Protein AF-A0A354DI71-F1 (afdb_monomer_lite)

Sequence (115 aa):
MDYYHNQQKQLMLWAIDAFEKANVSKSRQFTEKLSRIKHQVSGLSESEYEQSTNLAIAVDDSKQLGETDQNVKFLLHDLIPEMEQIATQTMDQTLISAVHQVKGIVGFEESTYPE

pLDDT: mean 73.16, std 15.71, range [38.22, 89.69]

Foldseek 3Di:
DLVVLVVLLVLLLQLLVLCVVVVQDPDPVLVVLSVVLNVLSVPDDSVRLCCLQVPDPPPPVPPPPPCLVSRSLNSLVVNLVVLVVSCVVVVDPSSVVSSVSSCVSNVVDPPDDDD

Structure (mmCIF, N/CA/C/O backbone):
data_AF-A0A354DI71-F1
#
_entry.id   AF-A0A354DI71-F1
#
loop_
_atom_site.group_PDB
_atom_site.id
_atom_site.type_symbol
_atom_site.label_atom_id
_atom_site.label_alt_id
_atom_site.label_comp_id
_atom_site.label_asym_id
_atom_site.label_entity_id
_atom_site.label_seq_id
_atom_site.pdbx_PDB_ins_code
_atom_site.Cartn_x
_atom_site.Cartn_y
_atom_site.Cartn_z
_atom_site.occupancy
_atom_site.B_iso_or_equiv
_atom_site.auth_seq_id
_atom_site.auth_comp_id
_atom_site.auth_asym_id
_atom_site.auth_atom_id
_atom_site.pdbx_PDB_model_num
ATOM 1 N N . MET A 1 1 ? 18.631 -8.959 -12.046 1.00 51.00 1 MET A N 1
ATOM 2 C CA . MET A 1 1 ? 18.208 -7.952 -11.048 1.00 51.00 1 MET A CA 1
ATOM 3 C C . MET A 1 1 ? 16.683 -7.822 -10.999 1.00 51.00 1 MET A C 1
ATOM 5 O O . MET A 1 1 ? 16.171 -7.197 -10.089 1.00 51.00 1 MET A O 1
ATOM 9 N N . ASP A 1 2 ? 15.947 -8.511 -11.874 1.00 55.44 2 ASP A N 1
ATOM 10 C CA . ASP A 1 2 ? 14.496 -8.349 -12.075 1.00 55.44 2 ASP A CA 1
ATOM 11 C C . ASP A 1 2 ? 13.628 -8.961 -10.956 1.00 55.44 2 ASP A C 1
ATOM 13 O O . ASP A 1 2 ? 12.502 -8.540 -10.709 1.00 55.44 2 ASP A O 1
ATOM 17 N N . TYR A 1 3 ? 14.177 -9.918 -10.200 1.00 58.62 3 TYR A N 1
ATOM 18 C CA . TYR A 1 3 ? 13.459 -10.609 -9.120 1.00 58.62 3 TYR A CA 1
ATOM 19 C C . TYR A 1 3 ? 13.049 -9.690 -7.959 1.00 58.62 3 TYR A C 1
ATOM 21 O O . TYR A 1 3 ? 11.989 -9.878 -7.367 1.00 58.62 3 TYR A O 1
ATOM 29 N N . TYR A 1 4 ? 13.881 -8.699 -7.631 1.00 64.38 4 TYR A N 1
ATOM 30 C CA . TYR A 1 4 ? 13.654 -7.811 -6.489 1.00 64.38 4 TYR A CA 1
ATOM 31 C C . TYR A 1 4 ? 12.509 -6.820 -6.756 1.00 64.38 4 TYR A C 1
ATOM 33 O O . TYR A 1 4 ? 11.658 -6.599 -5.897 1.00 64.38 4 TYR A O 1
ATOM 41 N N . HIS A 1 5 ? 12.423 -6.290 -7.978 1.00 67.56 5 HIS A N 1
ATOM 42 C CA . HIS A 1 5 ? 11.404 -5.308 -8.365 1.00 67.56 5 HIS A CA 1
ATOM 43 C C . HIS A 1 5 ? 10.016 -5.936 -8.514 1.00 67.56 5 HIS A C 1
ATOM 45 O O . HIS A 1 5 ? 9.023 -5.377 -8.041 1.00 67.56 5 HIS A O 1
ATOM 51 N N . ASN A 1 6 ? 9.942 -7.143 -9.082 1.00 74.38 6 ASN A N 1
ATOM 52 C CA . ASN A 1 6 ? 8.693 -7.901 -9.121 1.00 74.38 6 ASN A CA 1
ATOM 53 C C . ASN A 1 6 ? 8.203 -8.225 -7.697 1.00 74.38 6 ASN A C 1
ATOM 55 O O . ASN A 1 6 ? 7.022 -8.065 -7.387 1.00 74.38 6 ASN A O 1
ATOM 59 N N . GLN A 1 7 ? 9.119 -8.570 -6.786 1.00 79.25 7 GLN A N 1
ATOM 60 C CA . GLN A 1 7 ? 8.784 -8.794 -5.381 1.00 79.25 7 GLN A CA 1
ATOM 61 C C . GLN A 1 7 ? 8.248 -7.525 -4.697 1.00 79.25 7 GLN A C 1
ATOM 63 O O . GLN A 1 7 ? 7.234 -7.601 -4.006 1.00 79.25 7 GLN A O 1
ATOM 68 N N . GLN A 1 8 ? 8.852 -6.352 -4.917 1.00 81.31 8 GLN A N 1
ATOM 69 C CA . GLN A 1 8 ? 8.348 -5.085 -4.366 1.00 81.31 8 GLN A CA 1
ATOM 70 C C . GLN A 1 8 ? 6.943 -4.744 -4.880 1.00 81.31 8 GLN A C 1
ATOM 72 O O . GLN A 1 8 ? 6.071 -4.372 -4.095 1.00 81.31 8 GLN A O 1
ATOM 77 N N . LYS A 1 9 ? 6.693 -4.919 -6.182 1.00 84.12 9 LYS A N 1
ATOM 78 C CA . LYS A 1 9 ? 5.366 -4.713 -6.777 1.00 84.12 9 LYS A CA 1
ATOM 79 C C . LYS A 1 9 ? 4.320 -5.650 -6.162 1.00 84.12 9 LYS A C 1
ATOM 81 O O . LYS A 1 9 ? 3.217 -5.219 -5.829 1.00 84.12 9 LYS A O 1
ATOM 86 N N . GLN A 1 10 ? 4.662 -6.925 -5.979 1.00 86.50 10 GLN A N 1
ATOM 87 C CA . GLN A 1 10 ? 3.774 -7.904 -5.347 1.00 86.50 10 GLN A CA 1
ATOM 88 C C . GLN A 1 10 ? 3.501 -7.580 -3.874 1.00 86.50 10 GLN A C 1
ATOM 90 O O . GLN A 1 10 ? 2.354 -7.668 -3.442 1.00 86.50 10 GLN A O 1
ATOM 95 N N . LEU A 1 11 ? 4.520 -7.161 -3.119 1.00 84.25 11 LEU A N 1
ATOM 96 C CA . LEU A 1 11 ? 4.375 -6.743 -1.722 1.00 84.25 11 LEU A CA 1
ATOM 97 C C . LEU A 1 11 ? 3.482 -5.505 -1.585 1.00 84.25 11 LEU A C 1
ATOM 99 O O . LEU A 1 11 ? 2.642 -5.459 -0.690 1.00 84.25 11 LEU A O 1
ATOM 103 N N . MET A 1 12 ? 3.603 -4.543 -2.503 1.00 86.00 12 MET A N 1
ATOM 104 C CA . MET A 1 12 ? 2.734 -3.366 -2.558 1.00 86.00 12 MET A CA 1
ATOM 105 C C . MET A 1 12 ? 1.272 -3.754 -2.801 1.00 86.00 12 MET A C 1
ATOM 107 O O . MET A 1 12 ? 0.377 -3.334 -2.069 1.00 86.00 12 MET A O 1
ATOM 111 N N . LEU A 1 13 ? 1.023 -4.598 -3.806 1.00 89.69 13 LEU A N 1
ATOM 112 C CA . LEU A 1 13 ? -0.325 -5.080 -4.109 1.00 89.69 13 LEU A CA 1
ATOM 113 C C . LEU A 1 13 ? -0.912 -5.890 -2.951 1.00 89.69 13 LEU A C 1
ATOM 115 O O . LEU A 1 13 ? -2.090 -5.730 -2.643 1.00 89.69 13 LEU A O 1
ATOM 119 N N . TRP A 1 14 ? -0.100 -6.717 -2.290 1.00 89.31 14 TRP A N 1
ATOM 120 C CA . TRP A 1 14 ? -0.505 -7.447 -1.092 1.00 89.31 14 TRP A CA 1
ATOM 121 C C . TRP A 1 14 ? -0.873 -6.505 0.058 1.00 89.31 14 TRP A C 1
ATOM 123 O O . TRP A 1 14 ? -1.918 -6.691 0.677 1.00 89.31 14 TRP A O 1
ATOM 133 N N . ALA A 1 15 ? -0.061 -5.478 0.320 1.00 86.62 15 ALA A N 1
ATOM 134 C CA . ALA A 1 15 ? -0.325 -4.513 1.380 1.00 86.62 15 ALA A CA 1
ATOM 135 C C . ALA A 1 15 ? -1.651 -3.777 1.141 1.00 86.62 15 ALA A C 1
ATOM 137 O O . ALA A 1 15 ? -2.508 -3.740 2.020 1.00 86.62 15 ALA A O 1
ATOM 138 N N . ILE A 1 16 ? -1.864 -3.268 -0.074 1.00 87.19 16 ILE A N 1
ATOM 139 C CA . ILE A 1 16 ? -3.117 -2.619 -0.479 1.00 87.19 16 ILE A CA 1
ATOM 140 C C . ILE A 1 16 ? -4.309 -3.576 -0.308 1.00 87.19 16 ILE A C 1
ATOM 142 O O . ILE A 1 16 ? -5.336 -3.204 0.258 1.00 87.19 16 ILE A O 1
ATOM 146 N N . ASP A 1 17 ? -4.168 -4.827 -0.746 1.00 88.44 17 ASP A N 1
ATOM 147 C CA . ASP A 1 17 ? -5.216 -5.841 -0.630 1.00 88.44 17 ASP A CA 1
ATOM 148 C C . ASP A 1 17 ? -5.540 -6.197 0.832 1.00 88.44 17 ASP A C 1
ATOM 150 O O . ASP A 1 17 ? -6.705 -6.414 1.164 1.00 88.44 17 ASP A O 1
ATOM 154 N N . ALA A 1 18 ? -4.546 -6.192 1.726 1.00 87.19 18 ALA A N 1
ATOM 155 C CA . ALA A 1 18 ? -4.756 -6.379 3.160 1.00 87.19 18 ALA A CA 1
ATOM 156 C C . ALA A 1 18 ? -5.622 -5.254 3.755 1.00 87.19 18 ALA A C 1
ATOM 158 O O . ALA A 1 18 ? -6.562 -5.538 4.498 1.00 87.19 18 ALA A O 1
ATOM 159 N N . PHE A 1 19 ? -5.369 -3.998 3.373 1.00 84.38 19 PHE A N 1
ATOM 160 C CA . PHE A 1 19 ? -6.180 -2.850 3.795 1.00 84.38 19 PHE A CA 1
ATOM 161 C C . PHE A 1 19 ? -7.602 -2.872 3.216 1.00 84.38 19 PHE A C 1
ATOM 163 O O . PHE A 1 19 ? -8.553 -2.548 3.928 1.00 84.38 19 PHE A O 1
ATOM 170 N N . GLU A 1 20 ? -7.780 -3.296 1.961 1.00 82.94 20 GLU A N 1
ATOM 171 C CA . GLU A 1 20 ? -9.117 -3.478 1.375 1.00 82.94 20 GLU A CA 1
ATOM 172 C C . GLU A 1 20 ? -9.901 -4.595 2.088 1.00 82.94 20 GLU A C 1
ATOM 174 O O . GLU A 1 20 ? -11.065 -4.410 2.448 1.00 82.94 20 GLU A O 1
ATOM 179 N N . LYS A 1 21 ? -9.264 -5.746 2.343 1.00 81.69 21 LYS A N 1
ATOM 180 C CA . LYS A 1 21 ? -9.901 -6.925 2.961 1.00 81.69 21 LYS A CA 1
ATOM 181 C C . LYS A 1 21 ? -10.236 -6.747 4.426 1.00 81.69 21 LYS A C 1
ATOM 183 O O . LYS A 1 21 ? -11.274 -7.231 4.873 1.00 81.69 21 LYS A O 1
ATOM 188 N N . ALA A 1 22 ? -9.377 -6.062 5.169 1.00 74.75 22 ALA A N 1
ATOM 189 C CA . ALA A 1 22 ? -9.650 -5.763 6.562 1.00 74.75 22 ALA A CA 1
ATOM 190 C C . ALA A 1 22 ? -10.815 -4.760 6.711 1.00 74.75 22 ALA A C 1
ATOM 192 O O . ALA A 1 22 ? -11.249 -4.503 7.833 1.00 74.75 22 ALA A O 1
ATOM 193 N N . ASN A 1 23 ? -11.353 -4.236 5.590 1.00 65.94 23 ASN A N 1
ATOM 194 C CA . ASN A 1 23 ? -12.525 -3.359 5.516 1.00 65.94 23 ASN A CA 1
ATOM 195 C C . ASN A 1 23 ? -12.451 -2.233 6.556 1.00 65.94 23 ASN A C 1
ATOM 197 O O . ASN A 1 23 ? -13.432 -1.860 7.200 1.00 65.94 23 ASN A O 1
ATOM 201 N N . VAL A 1 24 ? -11.225 -1.760 6.775 1.00 64.50 24 VAL A N 1
ATOM 202 C CA . VAL A 1 24 ? -10.849 -1.026 7.985 1.00 64.50 24 VAL A CA 1
ATOM 203 C C . VAL A 1 24 ? -11.315 0.416 7.943 1.00 64.50 24 VAL A C 1
ATOM 205 O O . VAL A 1 24 ? -11.294 1.109 8.960 1.00 64.50 24 VAL A O 1
ATOM 208 N N . SER A 1 25 ? -11.730 0.893 6.770 1.00 56.03 25 SER A N 1
ATOM 209 C CA . SER A 1 25 ? -11.978 2.306 6.582 1.00 56.03 25 SER A CA 1
ATOM 210 C C . SER A 1 25 ? -13.446 2.680 6.724 1.00 56.03 25 SER A C 1
ATOM 212 O O . SER A 1 25 ? -14.314 2.273 5.955 1.00 56.03 25 SER A O 1
ATOM 214 N N . LYS A 1 26 ? -13.684 3.560 7.701 1.00 57.72 26 LYS A N 1
ATOM 215 C CA . LYS A 1 26 ? -14.878 4.405 7.830 1.00 57.72 26 LYS A CA 1
ATOM 216 C C . LYS A 1 26 ? -14.890 5.553 6.801 1.00 57.72 26 LYS A C 1
ATOM 218 O O . LYS A 1 26 ? -15.897 6.251 6.702 1.00 57.72 26 LYS A O 1
ATOM 223 N N . SER A 1 27 ? -13.796 5.769 6.055 1.00 66.69 27 SER A N 1
ATOM 224 C CA . SER A 1 27 ? -13.624 6.873 5.102 1.00 66.69 27 SER A CA 1
ATOM 225 C C . SER A 1 27 ? -13.684 6.377 3.658 1.00 66.69 27 SER A C 1
ATOM 227 O O . SER A 1 27 ? -12.773 5.715 3.162 1.00 66.69 27 SER A O 1
ATOM 229 N N . ARG A 1 28 ? -14.753 6.754 2.947 1.00 77.12 28 ARG A N 1
ATOM 230 C CA . ARG A 1 28 ? -14.922 6.484 1.509 1.00 77.12 28 ARG A CA 1
ATOM 231 C C . ARG A 1 28 ? -13.736 6.992 0.679 1.00 77.12 28 ARG A C 1
ATOM 233 O O . ARG A 1 28 ? -13.322 6.329 -0.265 1.00 77.12 28 ARG A O 1
ATOM 240 N N . GLN A 1 29 ? -13.167 8.130 1.072 1.00 80.94 29 GLN A N 1
ATOM 241 C CA . GLN A 1 29 ? -12.048 8.757 0.376 1.00 80.94 29 GLN A CA 1
ATOM 242 C C . GLN A 1 29 ? -10.764 7.917 0.458 1.00 80.94 29 GLN A C 1
ATOM 244 O O . GLN A 1 29 ? -10.037 7.824 -0.527 1.00 80.94 29 GLN A O 1
ATOM 249 N N . PHE A 1 30 ? -10.491 7.280 1.599 1.00 82.81 30 PHE A N 1
ATOM 250 C CA . PHE A 1 30 ? -9.326 6.407 1.761 1.00 82.81 30 PHE A CA 1
ATOM 251 C C . PHE A 1 30 ? -9.428 5.171 0.867 1.00 82.81 30 PHE A C 1
ATOM 253 O O . PHE A 1 30 ? -8.495 4.869 0.129 1.00 82.81 30 PHE A O 1
ATOM 260 N N . THR A 1 31 ? -10.584 4.500 0.870 1.00 82.06 31 THR A N 1
ATOM 261 C CA . THR A 1 31 ? -10.823 3.323 0.023 1.00 82.06 31 THR A CA 1
ATOM 262 C C . THR A 1 31 ? -10.727 3.666 -1.465 1.00 82.06 31 THR A C 1
ATOM 264 O O . THR A 1 31 ? -10.124 2.918 -2.231 1.00 82.06 31 THR A O 1
ATOM 267 N N . GLU A 1 32 ? -11.263 4.816 -1.887 1.00 84.62 32 GLU A N 1
ATOM 268 C CA . GLU A 1 32 ? -11.150 5.292 -3.273 1.00 84.62 32 GLU A CA 1
ATOM 269 C C . GLU A 1 32 ? -9.687 5.562 -3.669 1.00 84.62 32 GLU A C 1
ATOM 271 O O . GLU A 1 32 ? -9.258 5.159 -4.753 1.00 84.62 32 GLU A O 1
ATOM 276 N N . LYS A 1 33 ? -8.892 6.178 -2.782 1.00 84.69 33 LYS A N 1
ATOM 277 C CA . LYS A 1 33 ? -7.452 6.388 -3.007 1.00 84.69 33 LYS A CA 1
ATOM 278 C C . LYS A 1 33 ? -6.685 5.064 -3.094 1.00 84.69 33 LYS A C 1
ATOM 280 O O . LYS A 1 33 ? -5.922 4.877 -4.038 1.00 84.69 33 LYS A O 1
ATOM 285 N N . LEU A 1 34 ? -6.923 4.131 -2.170 1.00 85.25 34 LEU A N 1
ATOM 286 C CA . LEU A 1 34 ? -6.311 2.794 -2.171 1.00 85.25 34 LEU A CA 1
ATOM 287 C C . LEU A 1 34 ? -6.599 2.034 -3.462 1.00 85.25 34 LEU A C 1
ATOM 289 O O . LEU A 1 34 ? -5.681 1.507 -4.088 1.00 85.25 34 LEU A O 1
ATOM 293 N N . SER A 1 35 ? -7.860 2.036 -3.891 1.00 86.38 35 SER A N 1
ATOM 294 C CA . SER A 1 35 ? -8.284 1.362 -5.115 1.00 86.38 35 SER A CA 1
ATOM 295 C C . SER A 1 35 ? -7.644 1.986 -6.359 1.00 86.38 35 SER A C 1
ATOM 297 O O . SER A 1 35 ? -7.173 1.269 -7.246 1.00 86.38 35 SER A O 1
ATOM 299 N N . ARG A 1 36 ? -7.530 3.323 -6.405 1.00 85.94 36 ARG A N 1
ATOM 300 C CA . ARG A 1 36 ? -6.814 4.030 -7.479 1.00 85.94 36 ARG A CA 1
ATOM 301 C C . ARG A 1 36 ? -5.342 3.621 -7.534 1.00 85.94 36 ARG A C 1
ATOM 303 O O . ARG A 1 36 ? -4.855 3.298 -8.617 1.00 85.94 36 ARG A O 1
ATOM 310 N N . ILE A 1 37 ? -4.656 3.579 -6.390 1.00 85.44 37 ILE A N 1
ATOM 311 C CA . ILE A 1 37 ? -3.251 3.148 -6.313 1.00 85.44 37 ILE A CA 1
ATOM 312 C C . ILE A 1 37 ? -3.121 1.683 -6.741 1.00 85.44 37 ILE A C 1
ATOM 314 O O . ILE A 1 37 ? -2.256 1.371 -7.554 1.00 85.44 37 ILE A O 1
ATOM 318 N N . LYS A 1 38 ? -4.006 0.789 -6.280 1.00 88.00 38 LYS A N 1
ATOM 319 C CA . LYS A 1 38 ? -4.031 -0.629 -6.680 1.00 88.00 38 LYS A CA 1
ATOM 320 C C . LYS A 1 38 ? -4.136 -0.786 -8.189 1.00 88.00 38 LYS A C 1
ATOM 322 O O . LYS A 1 38 ? -3.338 -1.500 -8.792 1.00 88.00 38 LYS A O 1
ATOM 327 N N . HIS A 1 39 ? -5.113 -0.107 -8.791 1.00 87.62 39 HIS A N 1
ATOM 328 C CA . HIS A 1 39 ? -5.343 -0.145 -10.230 1.00 87.62 39 HIS A CA 1
ATOM 329 C C . HIS A 1 39 ? -4.100 0.333 -10.981 1.00 87.62 39 HIS A C 1
ATOM 331 O O . HIS A 1 39 ? -3.633 -0.335 -11.903 1.00 87.62 39 HIS A O 1
ATOM 337 N N . GLN A 1 40 ? -3.513 1.439 -10.530 1.00 84.81 40 GLN A N 1
ATOM 338 C CA . GLN A 1 40 ? -2.321 2.000 -11.137 1.00 84.81 40 GLN A CA 1
ATOM 339 C C . GLN A 1 40 ? -1.117 1.057 -11.020 1.00 84.81 40 GLN A C 1
ATOM 341 O O . GLN A 1 40 ? -0.554 0.675 -12.038 1.00 84.81 40 GLN A O 1
ATOM 346 N N . VAL A 1 41 ? -0.781 0.585 -9.817 1.00 85.38 41 VAL A N 1
ATOM 347 C CA . VAL A 1 41 ? 0.317 -0.370 -9.594 1.00 85.38 41 VAL A CA 1
ATOM 348 C C . VAL A 1 41 ? 0.110 -1.645 -10.411 1.00 85.38 41 VAL A C 1
ATOM 350 O O . VAL A 1 41 ? 1.055 -2.141 -11.015 1.00 85.38 41 VAL A O 1
ATOM 353 N N . SER A 1 42 ? -1.115 -2.169 -10.487 1.00 85.56 42 SER A N 1
ATOM 354 C CA . SER A 1 42 ? -1.402 -3.379 -11.265 1.00 85.56 42 SER A CA 1
ATOM 355 C C . SER A 1 42 ? -1.173 -3.195 -12.769 1.00 85.56 42 SER A C 1
ATOM 357 O O . SER A 1 42 ? -0.675 -4.119 -13.414 1.00 85.56 42 SER A O 1
ATOM 359 N N . GLY A 1 43 ? -1.479 -2.005 -13.300 1.00 83.56 43 GLY A N 1
ATOM 360 C CA . GLY A 1 43 ? -1.365 -1.674 -14.720 1.00 83.56 43 GLY A CA 1
ATOM 361 C C . GLY A 1 43 ? 0.042 -1.293 -15.185 1.00 83.56 43 GLY A C 1
ATOM 362 O O . GLY A 1 43 ? 0.312 -1.383 -16.378 1.00 83.56 43 GLY A O 1
ATOM 363 N N . LEU A 1 44 ? 0.938 -0.902 -14.275 1.00 83.12 44 LEU A N 1
ATOM 364 C CA . LEU A 1 44 ? 2.322 -0.549 -14.612 1.00 83.12 44 LEU A CA 1
ATOM 365 C C . LEU A 1 44 ? 3.155 -1.802 -14.913 1.00 83.12 44 LEU A C 1
ATOM 367 O O . LEU A 1 44 ? 3.063 -2.803 -14.201 1.00 83.12 44 LEU A O 1
ATOM 371 N N . SER A 1 45 ? 4.025 -1.756 -15.918 1.00 83.62 45 SER A N 1
ATOM 372 C CA . SER A 1 45 ? 5.118 -2.728 -16.060 1.00 83.62 45 SER A CA 1
ATOM 373 C C . SER A 1 45 ? 6.105 -2.621 -14.887 1.00 83.62 45 SER A C 1
ATOM 375 O O . SER A 1 45 ? 6.075 -1.662 -14.119 1.00 83.62 45 SER A O 1
ATOM 377 N N . GLU A 1 46 ? 6.987 -3.607 -14.715 1.00 79.06 46 GLU A N 1
ATOM 378 C CA . GLU A 1 46 ? 7.984 -3.586 -13.629 1.00 79.06 46 GLU A CA 1
ATOM 379 C C . GLU A 1 46 ? 8.898 -2.355 -13.709 1.00 79.06 46 GLU A C 1
ATOM 381 O O . GLU A 1 46 ? 9.119 -1.699 -12.695 1.00 79.06 46 GLU A O 1
ATOM 386 N N . SER A 1 47 ? 9.342 -1.984 -14.914 1.00 76.06 47 SER A N 1
ATOM 387 C CA . SER A 1 47 ? 10.169 -0.795 -15.141 1.00 76.06 47 SER A CA 1
ATOM 388 C C . SER A 1 47 ? 9.422 0.515 -14.886 1.00 76.06 47 SER A C 1
ATOM 390 O O . SER A 1 47 ? 10.001 1.460 -14.362 1.00 76.06 47 SER A O 1
ATOM 392 N N . GLU A 1 48 ? 8.135 0.592 -15.238 1.00 79.38 48 GLU A N 1
ATOM 393 C CA . GLU A 1 48 ? 7.321 1.787 -14.973 1.00 79.38 48 GLU A CA 1
ATOM 394 C C . GLU A 1 48 ? 6.982 1.910 -13.484 1.00 79.38 48 GLU A C 1
ATOM 396 O O . GLU A 1 48 ? 6.997 3.007 -12.928 1.00 79.38 48 GLU A O 1
ATOM 401 N N . TYR A 1 49 ? 6.720 0.779 -12.821 1.00 80.00 49 TYR A N 1
ATOM 402 C CA . TYR A 1 49 ? 6.550 0.724 -11.375 1.00 80.00 49 TYR A CA 1
ATOM 403 C C . TYR A 1 49 ? 7.816 1.216 -10.679 1.00 80.00 49 TYR A C 1
ATOM 405 O O . TYR A 1 49 ? 7.733 2.132 -9.865 1.00 80.00 49 TYR A O 1
ATOM 413 N N . GLU A 1 50 ? 8.977 0.690 -11.068 1.00 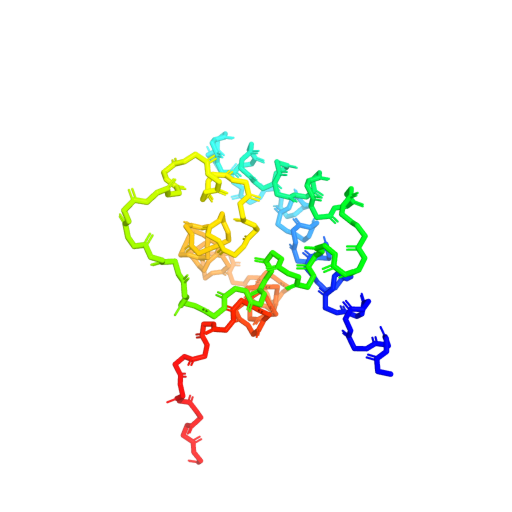76.31 50 GLU A N 1
ATOM 414 C CA . GLU A 1 50 ? 10.263 1.112 -10.532 1.00 76.31 50 GLU A CA 1
ATOM 415 C C . GLU A 1 50 ? 10.493 2.610 -10.738 1.00 76.31 50 GLU A C 1
ATOM 417 O O . GLU A 1 50 ? 10.805 3.303 -9.781 1.00 76.31 50 GLU A O 1
ATOM 422 N N . GLN A 1 51 ? 10.272 3.152 -11.938 1.00 75.81 51 GLN A N 1
ATOM 423 C CA . GLN A 1 51 ? 10.396 4.595 -12.179 1.00 75.81 51 GLN A CA 1
ATOM 424 C C . GLN A 1 51 ? 9.435 5.414 -11.311 1.00 75.81 51 GLN A C 1
ATOM 426 O O . GLN A 1 51 ? 9.811 6.465 -10.789 1.00 75.81 51 GLN A O 1
ATOM 431 N N . SER A 1 52 ? 8.212 4.919 -11.110 1.00 73.88 52 SER A N 1
ATOM 432 C CA . SER A 1 52 ? 7.230 5.581 -10.258 1.00 73.88 52 SER A CA 1
ATOM 433 C C . SER A 1 52 ? 7.616 5.539 -8.774 1.00 73.88 52 SER A C 1
ATOM 435 O O . SER A 1 52 ? 7.364 6.501 -8.066 1.00 73.88 52 SER A O 1
ATOM 437 N N . THR A 1 53 ? 8.287 4.496 -8.278 1.00 72.50 53 THR A N 1
ATOM 438 C CA . THR A 1 53 ? 8.683 4.395 -6.858 1.00 72.50 53 THR A CA 1
ATOM 439 C C . THR A 1 53 ? 10.095 4.931 -6.575 1.00 72.50 53 THR A C 1
ATOM 441 O O . THR A 1 53 ? 10.344 5.463 -5.492 1.00 72.50 53 THR A O 1
ATOM 444 N N . ASN A 1 54 ? 11.001 4.870 -7.557 1.00 67.31 54 ASN A N 1
ATOM 445 C CA . ASN A 1 54 ? 12.417 5.257 -7.473 1.00 67.31 54 ASN A CA 1
ATOM 446 C C . ASN A 1 54 ? 12.711 6.677 -7.959 1.00 67.31 54 ASN A C 1
ATOM 448 O O . ASN A 1 54 ? 13.884 7.021 -8.092 1.00 67.31 54 ASN A O 1
ATOM 452 N N . LEU A 1 55 ? 11.707 7.530 -8.194 1.00 58.66 55 LEU A N 1
ATOM 453 C CA . LEU A 1 55 ? 11.950 8.962 -8.388 1.00 58.66 55 LEU A CA 1
ATOM 454 C C . LEU A 1 55 ? 12.564 9.542 -7.097 1.00 58.66 55 LEU A C 1
ATOM 456 O O . LEU A 1 55 ? 11.895 9.974 -6.152 1.00 58.66 55 LEU A O 1
ATOM 460 N N . ALA A 1 56 ? 13.889 9.443 -7.028 1.00 46.62 56 ALA A N 1
ATOM 461 C CA . ALA A 1 56 ? 14.766 10.175 -6.151 1.00 46.62 56 ALA A CA 1
ATOM 462 C C . ALA A 1 56 ? 14.673 11.618 -6.618 1.00 46.62 56 ALA A C 1
ATOM 464 O O . ALA A 1 56 ? 15.112 11.921 -7.720 1.00 46.62 56 ALA A O 1
ATOM 465 N N . ILE A 1 57 ? 13.995 12.434 -5.814 1.00 48.31 57 ILE A N 1
ATOM 466 C CA . ILE A 1 57 ? 14.028 13.899 -5.741 1.00 48.31 57 I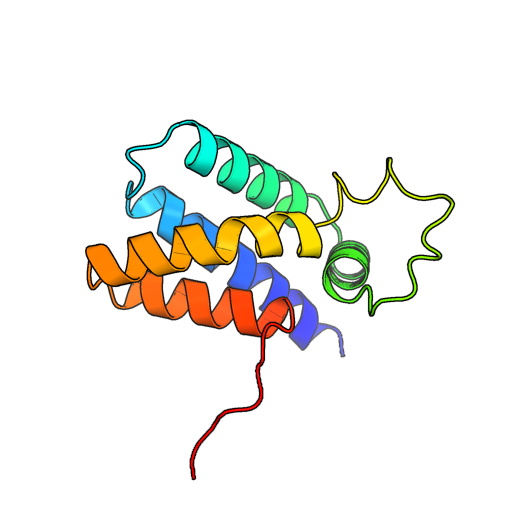LE A CA 1
ATOM 467 C C . ILE A 1 57 ? 14.984 14.531 -6.774 1.00 48.31 57 ILE A C 1
ATOM 469 O O . ILE A 1 57 ? 16.091 14.958 -6.470 1.00 48.31 57 ILE A O 1
ATOM 473 N N . ALA A 1 58 ? 14.539 14.550 -8.022 1.00 44.00 58 ALA A N 1
ATOM 474 C CA . ALA A 1 58 ? 15.098 15.317 -9.125 1.00 44.00 58 ALA A CA 1
ATOM 475 C C . ALA A 1 58 ? 13.927 15.928 -9.903 1.00 44.00 58 ALA A C 1
ATOM 477 O O . ALA A 1 58 ? 13.960 16.066 -11.122 1.00 44.00 58 ALA A O 1
ATOM 478 N N . VAL A 1 59 ? 12.846 16.238 -9.181 1.00 46.66 59 VAL A N 1
ATOM 479 C CA . VAL A 1 59 ? 11.765 17.052 -9.710 1.00 46.66 59 VAL A CA 1
ATOM 480 C C . VAL A 1 59 ? 12.263 18.482 -9.603 1.00 46.66 59 VAL A C 1
ATOM 482 O O . VAL A 1 59 ? 12.297 19.073 -8.529 1.00 46.66 59 VAL A O 1
ATOM 485 N N . ASP A 1 60 ? 12.749 18.989 -10.728 1.00 41.31 60 ASP A N 1
ATOM 486 C CA . ASP A 1 60 ? 12.917 20.414 -10.959 1.00 41.31 60 ASP A CA 1
ATOM 487 C C . ASP A 1 60 ? 11.542 21.063 -10.699 1.00 41.31 60 ASP A C 1
ATOM 489 O O . ASP A 1 60 ? 10.583 20.821 -11.440 1.00 41.31 60 ASP A O 1
ATOM 493 N N . ASP A 1 61 ? 11.433 21.809 -9.593 1.00 45.12 61 ASP A N 1
ATOM 494 C CA . ASP A 1 61 ? 10.215 22.345 -8.942 1.00 45.12 61 ASP A CA 1
ATOM 495 C C . ASP A 1 61 ? 9.304 23.195 -9.858 1.00 45.12 61 ASP A C 1
ATOM 497 O O . ASP A 1 61 ? 8.267 23.718 -9.455 1.00 45.1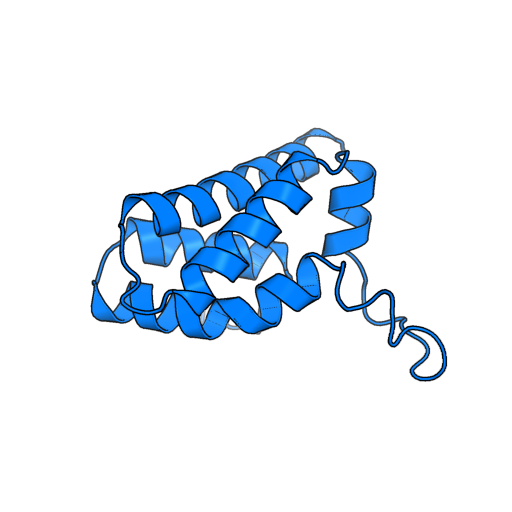2 61 ASP A O 1
ATOM 501 N N . SER A 1 62 ? 9.691 23.372 -11.118 1.00 39.88 62 SER A N 1
ATOM 502 C CA . SER A 1 62 ? 9.163 24.382 -12.021 1.00 39.88 62 SER A CA 1
ATOM 503 C C . SER A 1 62 ? 8.288 23.847 -13.165 1.00 39.88 62 SER A C 1
ATOM 505 O O . SER A 1 62 ? 7.656 24.660 -13.843 1.00 39.88 62 SER A O 1
ATOM 507 N N . LYS A 1 63 ? 8.197 22.522 -13.409 1.00 43.84 63 LYS A N 1
ATOM 508 C CA . LYS A 1 63 ? 7.490 21.997 -14.609 1.00 43.84 63 LYS A CA 1
ATOM 509 C C . LYS A 1 63 ? 6.505 20.832 -14.444 1.00 43.84 63 LYS A C 1
ATOM 511 O O . LYS A 1 63 ? 5.786 20.559 -15.402 1.00 43.84 63 LYS A O 1
ATOM 516 N N . GLN A 1 64 ? 6.400 20.177 -13.288 1.00 49.62 64 GLN A N 1
ATOM 517 C CA . GLN A 1 64 ? 5.708 18.875 -13.188 1.00 49.62 64 GLN A CA 1
ATOM 518 C C . GLN A 1 64 ? 4.452 18.824 -12.305 1.00 49.62 64 GLN A C 1
ATOM 520 O O . GLN A 1 64 ? 4.018 17.738 -11.941 1.00 49.62 64 GLN A O 1
ATOM 525 N N . LEU A 1 65 ? 3.782 19.950 -12.041 1.00 46.56 65 LEU A N 1
ATOM 526 C CA . LEU A 1 65 ? 2.512 19.980 -11.284 1.00 46.56 65 LEU A CA 1
ATOM 527 C C . LEU A 1 65 ? 1.387 19.074 -11.852 1.00 46.56 65 LEU A C 1
ATOM 529 O O . LEU A 1 65 ? 0.380 18.884 -11.179 1.00 46.56 65 LEU A O 1
ATOM 533 N N . GLY A 1 66 ? 1.534 18.514 -13.062 1.00 46.00 66 GLY A N 1
ATOM 534 C CA . GLY A 1 66 ? 0.592 17.553 -13.653 1.00 46.00 66 GLY A CA 1
ATOM 535 C C . GLY A 1 66 ? 0.990 16.070 -13.570 1.00 46.00 66 GLY A C 1
ATOM 536 O O . GLY A 1 66 ? 0.112 15.219 -13.682 1.00 46.00 66 GLY A O 1
ATOM 537 N N . GLU A 1 67 ? 2.270 15.734 -13.372 1.00 48.81 67 GLU A N 1
ATOM 538 C CA . GLU A 1 67 ? 2.747 14.333 -13.349 1.00 48.81 67 GLU A CA 1
ATOM 539 C C . GLU A 1 67 ? 2.851 13.766 -11.923 1.00 48.81 67 GLU A C 1
ATOM 541 O O . GLU A 1 67 ? 2.809 12.550 -11.730 1.00 48.81 67 GLU A O 1
ATOM 546 N N . THR A 1 68 ? 2.900 14.630 -10.904 1.00 52.09 68 THR A N 1
ATOM 547 C CA . THR A 1 68 ? 2.956 14.235 -9.486 1.00 52.09 68 THR A CA 1
ATOM 548 C C . THR A 1 68 ? 1.715 13.451 -9.045 1.00 52.09 68 THR A C 1
ATOM 550 O O . THR A 1 68 ? 1.824 12.490 -8.288 1.00 52.09 68 THR A O 1
ATOM 553 N N . ASP A 1 69 ? 0.545 13.796 -9.593 1.00 51.78 69 ASP A N 1
ATOM 554 C CA . ASP A 1 69 ? -0.758 13.176 -9.294 1.00 51.78 69 ASP A CA 1
ATOM 555 C C . ASP A 1 69 ? -0.895 11.731 -9.815 1.00 51.78 69 ASP A C 1
ATOM 557 O O . ASP A 1 69 ? -1.845 11.012 -9.483 1.00 51.78 69 ASP A O 1
ATOM 561 N N . GLN A 1 70 ? 0.040 11.304 -10.666 1.00 56.84 70 GLN A N 1
ATOM 562 C CA . GLN A 1 70 ? 0.122 9.955 -11.223 1.00 56.84 70 GLN A CA 1
ATOM 563 C C . GLN A 1 70 ? 1.340 9.199 -10.711 1.00 56.84 70 GLN A C 1
ATOM 565 O O . GLN A 1 70 ? 1.645 8.122 -11.207 1.00 56.84 70 GLN A O 1
ATOM 570 N N . ASN A 1 71 ? 2.057 9.714 -9.723 1.00 73.00 71 ASN A N 1
ATOM 571 C CA . ASN A 1 71 ? 3.233 9.035 -9.227 1.00 73.00 71 ASN A CA 1
ATOM 572 C C . ASN A 1 71 ? 2.881 8.215 -7.973 1.00 73.00 71 ASN A C 1
ATOM 574 O O . ASN A 1 71 ? 2.444 8.750 -6.953 1.00 73.00 71 ASN A O 1
ATOM 578 N N . VAL A 1 72 ? 3.082 6.894 -8.060 1.00 76.06 72 VAL A N 1
ATOM 579 C CA . VAL A 1 72 ? 2.773 5.924 -6.995 1.00 76.06 72 VAL A CA 1
ATOM 580 C C . VAL A 1 72 ? 3.443 6.310 -5.675 1.00 76.06 72 VAL A C 1
ATOM 582 O O . VAL A 1 72 ? 2.813 6.204 -4.627 1.00 76.06 72 VAL A O 1
ATOM 585 N N . LYS A 1 73 ? 4.679 6.823 -5.712 1.00 78.31 73 LYS A N 1
ATOM 586 C CA . LYS A 1 73 ? 5.415 7.253 -4.518 1.00 78.31 73 LYS A CA 1
ATOM 587 C C . LYS A 1 73 ? 4.689 8.360 -3.754 1.00 78.31 73 LYS A C 1
ATOM 589 O O . LYS A 1 73 ? 4.547 8.264 -2.540 1.00 78.31 73 LYS A O 1
ATOM 594 N N . PHE A 1 74 ? 4.209 9.386 -4.457 1.00 76.69 74 PHE A N 1
ATOM 595 C CA . PHE A 1 74 ? 3.504 10.518 -3.846 1.00 76.69 74 PHE A CA 1
ATOM 596 C C . PHE A 1 74 ? 2.121 10.113 -3.339 1.00 76.69 74 PHE A C 1
ATOM 598 O O . PHE A 1 74 ? 1.762 10.429 -2.208 1.00 76.69 74 PHE A O 1
ATOM 605 N N . LEU A 1 75 ? 1.384 9.332 -4.134 1.00 78.88 75 LEU A N 1
ATOM 606 C CA . LEU A 1 75 ? 0.080 8.812 -3.723 1.00 78.88 75 LEU A CA 1
ATOM 607 C C . LEU A 1 75 ? 0.180 7.961 -2.448 1.00 78.88 75 LEU A C 1
ATOM 609 O O . LEU A 1 75 ? -0.700 8.032 -1.594 1.00 78.88 75 LEU A O 1
ATOM 613 N N . LEU A 1 76 ? 1.251 7.173 -2.308 1.00 80.69 76 LEU A N 1
ATOM 614 C CA . LEU A 1 76 ? 1.522 6.388 -1.104 1.00 80.69 76 LEU A CA 1
ATOM 615 C C . LEU A 1 76 ? 2.025 7.248 0.056 1.00 80.69 76 LEU A C 1
ATOM 617 O O . LEU A 1 76 ? 1.627 6.994 1.188 1.00 80.69 76 LEU A O 1
ATOM 621 N N . HIS A 1 77 ? 2.847 8.268 -0.205 1.00 80.12 77 HIS A N 1
ATOM 622 C CA . HIS A 1 77 ? 3.327 9.197 0.821 1.00 80.12 77 HIS A CA 1
ATOM 623 C C . HIS A 1 77 ? 2.166 9.859 1.572 1.00 80.12 77 HIS A C 1
ATOM 625 O O . HIS A 1 77 ? 2.185 9.936 2.799 1.00 80.12 77 HIS A O 1
ATOM 631 N N . ASP A 1 78 ? 1.121 10.257 0.849 1.00 79.56 78 ASP A N 1
ATOM 632 C CA . ASP A 1 78 ? -0.088 10.829 1.446 1.00 79.56 78 ASP A CA 1
ATOM 633 C C . ASP A 1 78 ? -0.945 9.798 2.193 1.00 79.56 78 ASP A C 1
ATOM 635 O O . ASP A 1 78 ? -1.716 10.162 3.082 1.00 79.56 78 ASP A O 1
ATOM 639 N N . LEU A 1 79 ? -0.846 8.514 1.831 1.00 82.62 79 LEU A N 1
ATOM 640 C CA . LEU A 1 79 ? -1.687 7.455 2.386 1.00 82.62 79 LEU A CA 1
ATOM 641 C C . LEU A 1 79 ? -1.079 6.782 3.623 1.00 82.62 79 LEU A C 1
ATOM 643 O O . LEU A 1 79 ? -1.824 6.326 4.490 1.00 82.62 79 LEU A O 1
ATOM 647 N N . ILE A 1 80 ? 0.254 6.718 3.715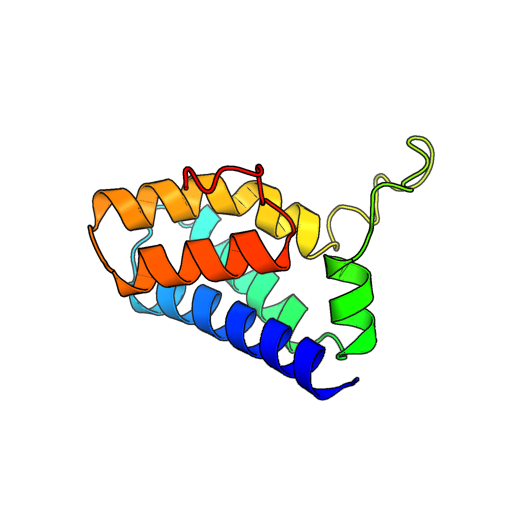 1.00 86.38 80 ILE A N 1
ATOM 648 C CA . ILE A 1 80 ? 0.983 6.030 4.792 1.00 86.38 80 ILE A CA 1
ATOM 649 C C . ILE A 1 80 ? 0.527 6.469 6.193 1.00 86.38 80 ILE A C 1
ATOM 651 O O . ILE A 1 80 ? 0.229 5.575 6.985 1.00 86.38 80 ILE A O 1
ATOM 655 N N . PRO A 1 81 ? 0.379 7.771 6.516 1.00 86.12 81 PRO A N 1
ATOM 656 C CA . PRO A 1 81 ? -0.075 8.184 7.847 1.00 86.12 81 PRO A CA 1
ATOM 657 C C . PRO A 1 81 ? -1.470 7.647 8.204 1.00 86.12 81 PRO A C 1
ATOM 659 O O . PRO A 1 81 ? -1.726 7.243 9.339 1.00 86.12 81 PRO A O 1
ATOM 662 N N . GLU A 1 82 ? -2.382 7.603 7.228 1.00 86.19 82 GLU A N 1
ATOM 663 C CA . GLU A 1 82 ? -3.737 7.076 7.423 1.00 86.19 82 GLU A 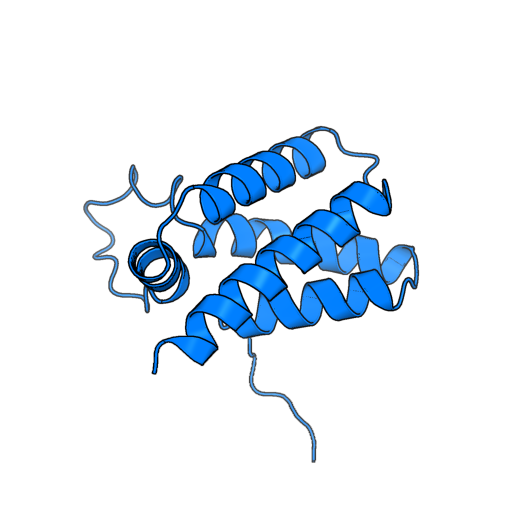CA 1
ATOM 664 C C . GLU A 1 82 ? -3.713 5.544 7.576 1.00 86.19 82 GLU A C 1
ATOM 666 O O . GLU A 1 82 ? -4.396 4.991 8.441 1.00 86.19 82 GLU A O 1
ATOM 671 N N . MET A 1 83 ? -2.857 4.851 6.813 1.00 86.56 83 MET A N 1
ATOM 672 C CA . MET A 1 83 ? -2.618 3.412 6.966 1.00 86.56 83 MET A CA 1
ATOM 673 C C . MET A 1 83 ? -2.016 3.067 8.342 1.00 86.56 83 MET A C 1
ATOM 675 O O . MET A 1 83 ? -2.468 2.117 8.981 1.00 86.56 83 MET A O 1
ATOM 679 N N . GLU A 1 84 ? -1.041 3.846 8.828 1.00 87.06 84 GLU A N 1
ATOM 680 C CA . GLU A 1 84 ? -0.427 3.712 10.161 1.00 87.06 84 GLU A CA 1
ATOM 681 C C . GLU A 1 84 ? -1.455 3.873 11.277 1.00 87.06 84 GLU A C 1
ATOM 683 O O . GLU A 1 84 ? -1.511 3.062 12.209 1.00 87.06 84 GLU A O 1
ATOM 688 N N . GLN A 1 85 ? -2.302 4.899 11.170 1.00 86.38 85 GLN A N 1
ATOM 689 C CA . GLN A 1 85 ? -3.359 5.150 12.139 1.00 86.38 85 GLN A CA 1
ATOM 690 C C . GLN A 1 85 ? -4.334 3.969 12.205 1.00 86.38 85 GLN A C 1
ATOM 692 O O . GLN A 1 85 ? -4.650 3.492 13.295 1.00 86.38 85 GLN A O 1
ATOM 697 N N . ILE A 1 86 ? -4.777 3.467 11.052 1.00 84.00 86 ILE A N 1
ATOM 698 C CA . ILE A 1 86 ? -5.682 2.317 10.948 1.00 84.00 86 ILE A CA 1
ATOM 699 C C . ILE A 1 86 ? -5.044 1.046 11.529 1.00 84.00 86 ILE A C 1
ATOM 701 O O . ILE A 1 86 ? -5.672 0.342 12.327 1.00 84.00 86 ILE A O 1
ATOM 705 N N . ALA A 1 87 ? -3.797 0.753 11.157 1.00 86.06 87 ALA A N 1
ATOM 706 C CA . ALA A 1 87 ? -3.064 -0.415 11.637 1.00 86.06 87 ALA A CA 1
ATOM 707 C C . ALA A 1 87 ? -2.878 -0.378 13.165 1.00 86.06 87 ALA A C 1
ATOM 709 O O . ALA A 1 87 ? -3.103 -1.373 13.853 1.00 86.06 87 ALA A O 1
ATOM 710 N N . THR A 1 88 ? -2.561 0.798 13.713 1.00 83.62 88 THR A N 1
ATOM 711 C CA . THR A 1 88 ? -2.402 1.006 15.160 1.00 83.62 88 THR A CA 1
ATOM 712 C C . THR A 1 88 ? -3.732 0.878 15.905 1.00 83.62 88 THR A C 1
ATOM 714 O O . THR A 1 88 ? -3.796 0.242 16.953 1.00 83.62 88 THR A O 1
ATOM 717 N N . GLN A 1 89 ? -4.815 1.450 15.365 1.00 84.44 89 GLN A N 1
ATOM 718 C CA . GLN A 1 89 ? -6.148 1.405 15.980 1.00 84.44 89 GLN A CA 1
ATOM 719 C C . GLN A 1 89 ? -6.742 -0.002 16.022 1.00 84.44 89 GLN A C 1
ATOM 721 O O . GLN A 1 89 ? -7.443 -0.346 16.972 1.00 84.44 89 GLN A O 1
ATOM 726 N N . THR A 1 90 ? -6.487 -0.802 14.990 1.00 82.19 90 THR A N 1
ATOM 727 C CA . THR A 1 90 ? -6.969 -2.187 14.918 1.00 82.19 90 THR A CA 1
ATOM 728 C C . THR A 1 90 ? -6.078 -3.175 15.652 1.00 82.19 90 THR A C 1
ATOM 730 O O . THR A 1 90 ? -6.539 -4.271 15.961 1.00 82.19 90 THR A O 1
ATOM 733 N N . MET A 1 91 ? -4.825 -2.799 15.934 1.00 81.69 91 MET A N 1
ATOM 734 C CA . MET A 1 91 ? -3.786 -3.696 16.448 1.00 81.69 91 MET A CA 1
ATOM 735 C C . MET A 1 91 ? -3.580 -4.944 15.566 1.00 81.69 91 MET A C 1
ATOM 737 O O . MET A 1 91 ? -3.061 -5.961 16.032 1.00 81.69 91 MET A O 1
ATOM 741 N N . ASP A 1 92 ? -3.979 -4.880 14.291 1.00 84.56 92 ASP A N 1
ATOM 742 C CA . ASP A 1 92 ? -3.847 -5.990 13.354 1.00 84.56 92 ASP A CA 1
ATOM 743 C C . ASP A 1 92 ? -2.401 -6.070 12.855 1.00 84.56 92 ASP A C 1
ATOM 745 O O . ASP A 1 92 ? -1.909 -5.203 12.128 1.00 84.56 92 ASP A O 1
ATOM 749 N N . GLN A 1 93 ? -1.713 -7.145 13.236 1.00 85.50 93 GLN A N 1
ATOM 750 C CA . GLN A 1 93 ? -0.320 -7.391 12.862 1.00 85.50 93 GLN A CA 1
ATOM 751 C C . GLN A 1 93 ? -0.119 -7.509 11.345 1.00 85.50 93 GLN A C 1
ATOM 753 O O . GLN A 1 93 ? 0.957 -7.186 10.837 1.00 85.50 93 GLN A O 1
ATOM 758 N N . THR A 1 94 ? -1.146 -7.927 10.606 1.00 87.75 94 THR A N 1
ATOM 759 C CA . THR A 1 94 ? -1.134 -7.979 9.141 1.00 87.75 94 THR A CA 1
ATOM 760 C C . THR A 1 94 ? -1.088 -6.572 8.561 1.00 87.75 94 THR A C 1
ATOM 762 O O . THR A 1 94 ? -0.281 -6.305 7.673 1.00 87.75 94 THR A O 1
ATOM 765 N N . LEU A 1 95 ? -1.909 -5.658 9.089 1.00 86.50 95 LEU A N 1
ATOM 766 C CA . LEU A 1 95 ? -1.950 -4.266 8.639 1.00 86.50 95 LEU A CA 1
ATOM 767 C C . LEU A 1 95 ? -0.679 -3.515 9.028 1.00 86.50 95 LEU A C 1
ATOM 769 O O . LEU A 1 95 ? -0.131 -2.789 8.205 1.00 86.50 95 LEU A O 1
ATOM 773 N N . ILE A 1 96 ? -0.156 -3.746 10.234 1.00 86.75 96 ILE A N 1
ATOM 774 C CA . ILE A 1 96 ? 1.124 -3.171 10.677 1.00 86.75 96 ILE A CA 1
ATOM 775 C C . ILE A 1 96 ? 2.256 -3.629 9.747 1.00 86.75 96 ILE A C 1
ATOM 777 O O . ILE A 1 96 ? 3.033 -2.812 9.251 1.00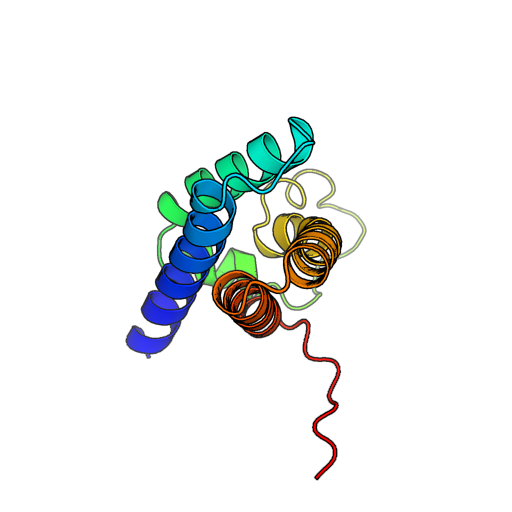 86.75 96 ILE A O 1
ATOM 781 N N . SER A 1 97 ? 2.305 -4.928 9.437 1.00 86.94 97 SER A N 1
ATOM 782 C CA . SER A 1 97 ? 3.289 -5.477 8.500 1.00 86.94 97 SER A CA 1
ATOM 783 C C . SER A 1 97 ? 3.129 -4.882 7.098 1.00 86.94 97 SER A C 1
ATOM 785 O O . SER A 1 97 ? 4.123 -4.520 6.475 1.00 86.94 97 SER A O 1
ATOM 787 N N . ALA A 1 98 ? 1.894 -4.727 6.613 1.00 87.50 98 ALA A N 1
ATOM 788 C CA . ALA A 1 98 ? 1.597 -4.105 5.326 1.00 87.50 98 ALA A CA 1
ATOM 789 C C . ALA A 1 98 ? 2.114 -2.662 5.244 1.00 87.50 98 ALA A C 1
ATOM 791 O O . ALA A 1 98 ? 2.772 -2.311 4.266 1.00 87.50 98 ALA A O 1
ATOM 792 N N . VAL A 1 99 ? 1.910 -1.851 6.284 1.00 87.81 99 VAL A N 1
ATOM 793 C CA . VAL A 1 99 ? 2.462 -0.489 6.354 1.00 87.81 99 VAL A CA 1
ATOM 794 C C . VAL A 1 99 ? 3.984 -0.493 6.290 1.00 87.81 99 VAL A C 1
ATOM 796 O O . VAL A 1 99 ? 4.560 0.268 5.517 1.00 87.81 99 VAL A O 1
ATOM 799 N N . HIS A 1 100 ? 4.649 -1.353 7.065 1.00 84.94 100 HIS A N 1
ATOM 800 C CA . HIS A 1 100 ? 6.111 -1.426 7.061 1.00 84.94 100 HIS A CA 1
ATOM 801 C C . HIS A 1 100 ? 6.670 -1.784 5.680 1.00 84.94 100 HIS A C 1
ATOM 803 O O . HIS A 1 100 ? 7.644 -1.174 5.243 1.00 84.94 100 HIS A O 1
ATOM 809 N N . GLN A 1 101 ? 6.029 -2.713 4.963 1.00 84.19 101 GLN A N 1
ATOM 810 C CA . GLN A 1 101 ? 6.429 -3.050 3.594 1.00 84.19 101 GLN A CA 1
ATOM 811 C C . GLN A 1 101 ? 6.275 -1.852 2.650 1.00 84.19 101 GLN A C 1
ATOM 813 O O . GLN A 1 101 ? 7.198 -1.539 1.900 1.00 84.19 101 GLN A O 1
ATOM 818 N N . VAL A 1 102 ? 5.146 -1.138 2.718 1.00 85.19 102 VAL A N 1
ATOM 819 C CA . VAL A 1 102 ? 4.914 0.069 1.906 1.00 85.19 102 VAL A CA 1
ATOM 820 C C . VAL A 1 102 ? 5.960 1.144 2.213 1.00 85.19 102 VAL A C 1
ATOM 822 O O . VAL A 1 102 ? 6.550 1.695 1.285 1.00 85.19 102 VAL A O 1
ATOM 825 N N . LYS A 1 103 ? 6.258 1.397 3.494 1.00 83.88 103 LYS A N 1
ATOM 826 C CA . LYS A 1 103 ? 7.287 2.363 3.913 1.00 83.88 103 LYS A CA 1
ATOM 827 C C . LYS A 1 103 ? 8.674 1.999 3.377 1.00 83.88 103 LYS A C 1
ATOM 829 O O . LYS A 1 103 ? 9.348 2.869 2.828 1.00 83.88 103 LYS A O 1
ATOM 834 N N . GLY A 1 104 ? 9.068 0.727 3.476 1.00 80.00 104 GLY A N 1
ATOM 835 C CA . GLY A 1 104 ? 10.350 0.243 2.954 1.00 80.00 104 GLY A CA 1
ATOM 836 C C . GLY A 1 104 ? 10.475 0.391 1.434 1.00 80.00 104 GLY A C 1
ATOM 837 O O . GLY A 1 104 ? 11.531 0.764 0.935 1.00 80.00 104 GLY A O 1
ATOM 838 N N . ILE A 1 105 ? 9.388 0.175 0.688 1.00 77.81 105 ILE A N 1
ATOM 839 C CA . ILE A 1 105 ? 9.372 0.319 -0.778 1.00 77.81 105 ILE A CA 1
ATOM 840 C C . ILE A 1 105 ? 9.462 1.787 -1.214 1.00 77.81 105 ILE A C 1
ATOM 842 O O . ILE A 1 105 ? 10.143 2.108 -2.184 1.00 77.81 105 ILE A O 1
ATOM 846 N N . VAL A 1 106 ? 8.762 2.686 -0.521 1.00 75.56 106 VAL A N 1
ATOM 847 C CA . VAL A 1 106 ? 8.685 4.115 -0.877 1.00 75.56 106 VAL A CA 1
ATOM 848 C C . VAL A 1 106 ? 9.931 4.887 -0.406 1.00 75.56 106 VAL A C 1
ATOM 850 O O . VAL A 1 106 ? 10.167 6.016 -0.844 1.00 75.56 106 VAL A O 1
ATOM 853 N N . GLY A 1 107 ? 10.761 4.277 0.445 1.00 68.81 107 GLY A N 1
ATOM 854 C CA . GLY A 1 107 ? 11.952 4.907 1.013 1.00 68.81 107 GLY A CA 1
ATOM 855 C C . GLY A 1 107 ? 11.639 5.830 2.192 1.00 68.81 107 GLY A C 1
ATOM 856 O O . GLY A 1 107 ? 12.364 6.791 2.421 1.00 68.81 107 GLY A O 1
ATOM 857 N N . PHE A 1 108 ? 10.574 5.540 2.947 1.00 57.72 108 PHE A N 1
ATOM 858 C CA . PHE A 1 108 ? 10.237 6.185 4.228 1.00 57.72 108 PHE A CA 1
ATOM 859 C C . PHE A 1 108 ? 11.118 5.710 5.393 1.00 57.72 108 PHE A C 1
ATOM 861 O O . PHE A 1 108 ? 10.742 5.849 6.559 1.00 57.72 108 PHE A O 1
ATOM 868 N N . GLU A 1 109 ? 12.271 5.111 5.101 1.00 49.56 109 GLU A N 1
ATOM 869 C CA . GLU A 1 109 ? 13.256 4.805 6.128 1.00 49.56 109 GLU A CA 1
ATOM 870 C C . GLU A 1 109 ? 13.843 6.121 6.656 1.00 49.56 109 GLU A C 1
ATOM 872 O O . GLU A 1 109 ? 14.859 6.623 6.182 1.00 49.56 109 GLU A O 1
ATOM 877 N N . GLU A 1 110 ? 13.209 6.679 7.688 1.00 42.34 110 GLU A N 1
ATOM 878 C CA . GLU A 1 110 ? 13.987 7.299 8.749 1.00 42.34 110 GLU A CA 1
ATOM 879 C C . GLU A 1 110 ? 14.865 6.193 9.331 1.00 42.34 110 GLU A C 1
ATOM 881 O O . GLU A 1 110 ? 14.373 5.265 9.975 1.00 42.34 110 GLU A O 1
ATOM 886 N N . SER A 1 111 ? 16.167 6.271 9.064 1.00 38.22 111 SER A N 1
ATOM 887 C CA . SER A 1 111 ? 17.195 5.487 9.739 1.00 38.22 111 SER A CA 1
ATOM 888 C C . SER A 1 111 ? 16.980 5.504 11.252 1.00 38.22 111 SER A C 1
ATOM 890 O O . SER A 1 111 ? 17.465 6.399 11.931 1.00 38.22 111 SER A O 1
ATOM 892 N N . THR A 1 112 ? 16.278 4.515 11.795 1.00 41.03 112 THR A N 1
ATOM 893 C CA . THR A 1 112 ? 16.256 4.221 13.231 1.00 41.03 112 THR A CA 1
ATOM 894 C C . THR A 1 112 ? 15.976 2.737 13.448 1.00 41.03 112 THR A C 1
ATOM 896 O O . THR A 1 112 ? 14.918 2.326 13.911 1.00 41.03 112 THR A O 1
ATOM 899 N N . TYR A 1 113 ? 16.982 1.917 13.153 1.00 38.84 113 TYR A N 1
ATOM 900 C CA . TYR A 1 113 ? 17.257 0.780 14.026 1.00 38.84 113 TYR A CA 1
ATOM 901 C C . TYR A 1 113 ? 18.084 1.326 15.199 1.00 38.84 113 TYR A C 1
ATOM 903 O O . TYR A 1 113 ? 19.206 1.775 14.958 1.00 38.84 113 TYR A O 1
ATOM 911 N N . PRO A 1 114 ? 17.587 1.354 16.449 1.00 44.56 114 PRO A N 1
ATOM 912 C CA . PRO A 1 114 ? 18.502 1.251 17.568 1.00 44.56 114 PRO A CA 1
ATOM 913 C C . PRO A 1 114 ? 19.033 -0.188 17.571 1.00 44.56 114 PRO A C 1
ATOM 915 O O . PRO A 1 114 ? 18.250 -1.141 17.573 1.00 44.56 114 PRO A O 1
ATOM 918 N N . GLU A 1 115 ? 20.354 -0.319 17.487 1.00 41.66 115 GLU A N 1
ATOM 919 C CA . GLU A 1 115 ? 21.066 -1.545 17.869 1.00 41.66 115 GLU A CA 1
ATOM 920 C C . GLU A 1 115 ? 20.695 -1.988 19.294 1.00 41.66 115 GLU A C 1
ATOM 922 O O . GLU A 1 115 ? 20.449 -1.105 20.155 1.00 41.66 115 GLU A O 1
#

Radius of gyration: 14.39 Å; chains: 1; bounding box: 36×35×34 Å

Secondary structure (DSSP, 8-state):
-HHHHHHHHHHHHHHHHHHHHTT--S-HHHHHHHHHHHHHHHHS-HHHHHHHH---S---TTS-TTTGGG-HHHHHHHHHHHHHHHHHHHT-HHHHHHHHHHHHHHT--------